Protein AF-A0A932PSM4-F1 (afdb_monomer_lite)

pLDDT: mean 82.03, std 12.6, range [53.22, 97.81]

Structure (mmCIF, N/CA/C/O backbone):
data_AF-A0A932PSM4-F1
#
_entry.id   AF-A0A932PSM4-F1
#
loop_
_atom_site.group_PDB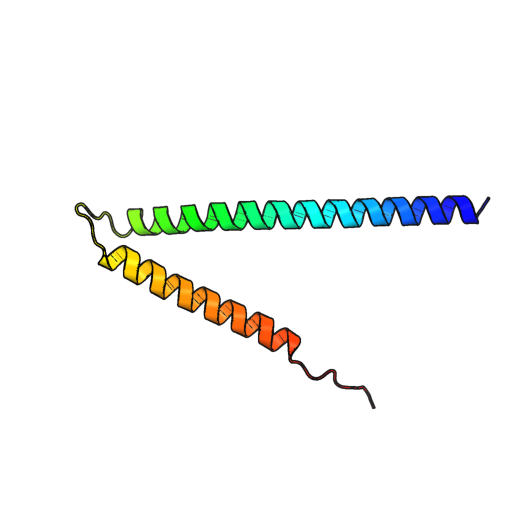
_atom_site.id
_atom_site.type_symbol
_atom_site.label_atom_id
_atom_site.label_alt_id
_atom_site.label_comp_id
_atom_site.label_asym_id
_atom_site.label_entity_id
_atom_site.label_seq_id
_atom_site.pdbx_PDB_ins_code
_atom_site.Cartn_x
_atom_site.Cartn_y
_atom_site.Cartn_z
_atom_site.occupancy
_atom_site.B_iso_or_equiv
_atom_site.auth_seq_id
_atom_site.auth_comp_id
_atom_site.auth_asym_id
_atom_site.auth_atom_id
_atom_site.pdbx_PDB_model_num
ATOM 1 N N . MET A 1 1 ? -27.796 4.789 36.516 1.00 61.12 1 MET A N 1
ATOM 2 C CA . MET A 1 1 ? -26.534 4.028 36.341 1.00 61.12 1 MET A CA 1
ATOM 3 C C . MET A 1 1 ? -26.449 3.232 35.024 1.00 61.12 1 MET A C 1
ATOM 5 O O . MET A 1 1 ? -25.377 3.182 34.441 1.00 61.12 1 MET A O 1
ATOM 9 N N . ALA A 1 2 ? -27.541 2.672 34.476 1.00 66.12 2 ALA A N 1
ATOM 10 C CA . ALA A 1 2 ? -27.489 1.867 33.236 1.00 66.12 2 ALA A CA 1
ATOM 11 C C . ALA A 1 2 ? -27.265 2.644 31.909 1.00 66.12 2 ALA A C 1
ATOM 13 O O . ALA A 1 2 ? -26.823 2.057 30.922 1.00 66.12 2 ALA A O 1
ATOM 14 N N . LYS A 1 3 ? -27.575 3.951 31.845 1.00 64.06 3 LYS A N 1
ATOM 15 C CA . LYS A 1 3 ? -27.308 4.800 30.658 1.00 64.06 3 LYS A CA 1
ATOM 16 C C . LYS A 1 3 ? -25.822 5.163 30.515 1.00 64.06 3 LYS A C 1
ATOM 18 O O . LYS A 1 3 ? -25.292 5.109 29.411 1.00 64.06 3 LYS A O 1
ATOM 23 N N . GLU A 1 4 ? -25.157 5.448 31.634 1.00 65.94 4 GLU A N 1
ATOM 24 C CA . GLU A 1 4 ? -23.726 5.784 31.721 1.00 65.94 4 GLU A CA 1
ATOM 25 C C . GLU A 1 4 ? -22.842 4.660 31.147 1.00 65.94 4 GLU A C 1
ATOM 27 O O . GLU A 1 4 ? -22.001 4.900 30.282 1.00 65.94 4 GLU A O 1
ATOM 32 N N . ASN A 1 5 ? -23.083 3.408 31.559 1.00 68.81 5 ASN A N 1
ATOM 33 C CA . ASN A 1 5 ? -22.303 2.255 31.092 1.00 68.81 5 ASN A CA 1
ATOM 34 C C . ASN A 1 5 ? -22.492 1.966 29.595 1.00 68.81 5 ASN A C 1
ATOM 36 O O . ASN A 1 5 ? -21.523 1.639 28.911 1.00 68.81 5 ASN A O 1
ATOM 40 N N . ARG A 1 6 ? -23.711 2.144 29.064 1.00 73.69 6 ARG A N 1
ATOM 41 C CA . ARG A 1 6 ? -23.976 1.998 27.623 1.00 73.69 6 ARG A CA 1
ATOM 42 C C . ARG A 1 6 ? -23.207 3.033 26.805 1.00 73.69 6 ARG A C 1
ATOM 44 O O . ARG A 1 6 ? -22.536 2.649 25.852 1.00 73.69 6 ARG A O 1
ATOM 51 N N . ASN A 1 7 ? -23.226 4.298 27.227 1.00 77.88 7 ASN A N 1
ATOM 52 C CA . ASN A 1 7 ? -22.542 5.379 26.516 1.00 77.88 7 ASN A CA 1
ATOM 53 C C . ASN A 1 7 ? -21.010 5.207 26.514 1.00 77.88 7 ASN A C 1
ATOM 55 O O . ASN A 1 7 ? -20.343 5.404 25.503 1.00 77.88 7 ASN A O 1
ATOM 59 N N . ARG A 1 8 ? -20.433 4.747 27.633 1.00 81.50 8 ARG A N 1
ATOM 60 C CA . ARG A 1 8 ? -18.997 4.420 27.691 1.00 81.50 8 ARG A CA 1
ATOM 61 C C . ARG A 1 8 ? -18.633 3.257 26.768 1.00 81.50 8 ARG A C 1
ATOM 63 O O . ARG A 1 8 ? -17.568 3.280 26.155 1.00 81.50 8 ARG A O 1
ATOM 70 N N . SER A 1 9 ? -19.495 2.244 26.664 1.00 81.69 9 SER A N 1
ATOM 71 C CA . SER A 1 9 ? -19.255 1.094 25.786 1.00 81.69 9 SER A CA 1
ATOM 72 C C . SER A 1 9 ? -19.347 1.449 24.299 1.00 81.69 9 SER A C 1
ATOM 74 O O . SER A 1 9 ? -18.486 1.019 23.531 1.00 81.69 9 SER A O 1
ATOM 76 N N . SER A 1 10 ? -20.311 2.289 23.901 1.00 88.12 10 SER A N 1
ATOM 77 C CA . SER A 1 10 ? -20.430 2.767 22.520 1.00 88.12 10 SER A CA 1
ATOM 78 C C . SER A 1 10 ? -19.264 3.675 22.142 1.00 88.12 10 SER A C 1
ATOM 80 O O . SER A 1 10 ? -18.669 3.471 21.090 1.00 88.12 10 SER A O 1
ATOM 82 N N . LEU A 1 11 ? -18.847 4.584 23.031 1.00 91.56 11 LEU A N 1
ATOM 83 C CA . LEU A 1 11 ? -17.691 5.452 22.789 1.00 91.56 11 LEU A CA 1
ATOM 84 C C . LEU A 1 11 ? -16.391 4.649 22.617 1.00 91.56 11 LEU A C 1
ATOM 86 O O . LEU A 1 11 ? -15.619 4.901 21.697 1.00 91.56 11 LEU A O 1
ATOM 90 N N . LYS A 1 12 ? -16.152 3.637 23.464 1.00 91.25 12 LYS A N 1
ATOM 91 C CA . LYS A 1 12 ? -14.992 2.740 23.309 1.00 91.25 12 LYS A CA 1
ATOM 92 C C . LYS A 1 12 ? -15.032 1.972 21.986 1.00 91.25 12 LYS A C 1
ATOM 94 O O . LYS A 1 12 ? -13.991 1.803 21.353 1.00 91.25 12 LYS A O 1
ATOM 99 N N . ALA A 1 13 ? -16.209 1.501 21.575 1.00 93.00 13 ALA A N 1
ATOM 100 C CA . ALA A 1 13 ? -16.375 0.800 20.306 1.00 93.00 13 ALA A CA 1
ATOM 101 C C . ALA A 1 13 ? -16.109 1.722 19.105 1.00 93.00 13 ALA A C 1
ATOM 103 O O . ALA A 1 13 ? -15.437 1.309 18.161 1.00 93.00 13 ALA A O 1
ATOM 104 N N . GLU A 1 14 ? -16.577 2.966 19.171 1.00 94.38 14 GLU A N 1
ATOM 105 C CA . GLU A 1 14 ? -16.377 3.991 18.146 1.00 94.38 14 GLU A CA 1
ATOM 106 C C . GLU A 1 14 ? -14.901 4.375 18.005 1.00 94.38 14 GLU A C 1
ATOM 108 O O . GLU A 1 14 ? -14.359 4.323 16.904 1.00 94.38 14 GLU A O 1
ATOM 113 N N . ILE A 1 15 ? -14.210 4.624 19.124 1.00 96.06 15 ILE A N 1
ATOM 114 C CA . ILE A 1 15 ? -12.762 4.882 19.130 1.00 96.06 15 ILE A CA 1
ATOM 115 C C . ILE A 1 15 ? -12.013 3.699 18.515 1.00 96.06 15 ILE A C 1
ATOM 117 O O . ILE A 1 15 ? -11.182 3.889 17.632 1.00 96.06 15 ILE A O 1
ATOM 121 N N . ARG A 1 16 ? -12.332 2.461 18.919 1.00 95.56 16 ARG A N 1
ATOM 122 C CA . ARG A 1 16 ? -11.690 1.266 18.353 1.00 95.56 16 ARG A CA 1
ATOM 123 C C . ARG A 1 16 ? -11.914 1.166 16.845 1.00 95.56 16 ARG A C 1
ATOM 125 O O . ARG A 1 16 ? -10.984 0.830 16.118 1.00 95.56 16 ARG A O 1
ATOM 132 N N . ARG A 1 17 ? -13.133 1.449 16.378 1.00 96.44 17 ARG A N 1
ATOM 133 C CA . ARG A 1 17 ? -13.479 1.421 14.953 1.00 96.44 17 ARG A CA 1
ATOM 134 C C . ARG A 1 17 ? -12.703 2.480 14.174 1.00 96.44 17 ARG A C 1
ATOM 136 O O . ARG A 1 17 ? -12.143 2.156 13.130 1.00 96.44 17 ARG A O 1
ATOM 143 N N . GLN A 1 18 ? -12.625 3.701 14.693 1.00 96.56 18 GLN A N 1
ATOM 144 C CA . GLN A 1 18 ? -11.908 4.789 14.037 1.00 96.56 18 GLN A CA 1
ATOM 145 C C . GLN A 1 18 ? -10.403 4.515 13.981 1.00 96.56 18 GLN A C 1
ATOM 147 O O . GLN A 1 18 ? -9.792 4.635 12.922 1.00 96.56 18 GLN A O 1
ATOM 152 N N . THR A 1 19 ? -9.818 4.054 15.088 1.00 97.19 19 THR A N 1
ATOM 153 C CA . THR A 1 19 ? -8.409 3.651 15.135 1.00 97.19 19 THR A CA 1
ATOM 154 C C . THR A 1 19 ? -8.124 2.527 14.146 1.00 97.19 19 THR A C 1
ATOM 156 O O . THR A 1 19 ? -7.161 2.617 13.392 1.00 97.19 19 THR A O 1
ATOM 159 N N . ALA A 1 20 ? -8.979 1.499 14.081 1.00 97.19 20 ALA A N 1
ATOM 160 C CA . ALA A 1 20 ? -8.834 0.428 13.098 1.00 97.19 20 ALA A CA 1
ATOM 161 C C . ALA A 1 20 ? -8.899 0.963 11.658 1.00 97.19 20 ALA A C 1
ATOM 163 O O . ALA A 1 20 ? -8.078 0.578 10.833 1.00 97.19 20 ALA A O 1
ATOM 164 N N . SER A 1 21 ? -9.814 1.892 11.366 1.00 96.56 21 SER A N 1
ATOM 165 C CA . SER A 1 21 ? -9.911 2.524 10.046 1.00 96.56 21 SER A CA 1
ATOM 166 C C . SER A 1 21 ? -8.641 3.291 9.674 1.00 96.56 21 SER A C 1
ATOM 168 O O . SER A 1 21 ? -8.175 3.182 8.542 1.00 96.56 21 SER A O 1
ATOM 170 N N . TYR A 1 22 ? -8.059 4.045 10.609 1.00 97.75 22 TYR A N 1
ATOM 171 C CA . TYR A 1 22 ? -6.803 4.758 10.369 1.00 97.75 22 TYR A CA 1
ATOM 172 C C . TYR A 1 22 ? -5.624 3.811 10.180 1.00 97.75 22 TYR A C 1
ATOM 174 O O . TYR A 1 22 ? -4.813 4.027 9.286 1.00 97.75 22 TYR A O 1
ATOM 182 N N . ILE A 1 23 ? -5.558 2.741 10.973 1.00 97.81 23 ILE A N 1
ATOM 183 C CA . ILE A 1 23 ? -4.541 1.697 10.834 1.00 97.81 23 ILE A CA 1
ATOM 184 C C . ILE A 1 23 ? -4.630 1.058 9.446 1.00 97.81 23 ILE A C 1
ATOM 186 O O . ILE A 1 23 ? -3.626 0.980 8.746 1.00 97.81 23 ILE A O 1
ATOM 190 N N . ILE A 1 24 ? -5.829 0.652 9.021 1.00 97.62 24 ILE A N 1
ATOM 191 C CA . ILE A 1 24 ? -6.053 0.058 7.697 1.00 97.62 24 ILE A CA 1
ATOM 192 C C . ILE A 1 24 ? -5.672 1.047 6.591 1.00 97.62 24 ILE A C 1
ATOM 194 O O . ILE A 1 24 ? -4.988 0.660 5.650 1.00 97.62 24 ILE A O 1
ATOM 198 N N . GLY A 1 25 ? -6.057 2.320 6.711 1.00 97.50 25 GLY A N 1
ATOM 199 C CA . GLY A 1 25 ? -5.684 3.354 5.743 1.00 97.50 25 GLY A CA 1
ATOM 200 C C . GLY A 1 25 ? -4.168 3.554 5.642 1.00 97.50 25 GLY A C 1
ATOM 201 O O . GLY A 1 25 ? -3.616 3.560 4.543 1.00 97.50 25 GLY A O 1
ATOM 202 N N . ALA A 1 26 ? -3.480 3.649 6.782 1.00 97.69 26 ALA A N 1
ATOM 203 C CA . ALA A 1 26 ? -2.028 3.800 6.835 1.00 97.69 26 ALA A CA 1
ATOM 204 C C . ALA A 1 26 ? -1.300 2.570 6.269 1.00 97.69 26 ALA A C 1
ATOM 206 O O . ALA A 1 26 ? -0.376 2.716 5.469 1.00 97.69 26 ALA A O 1
ATOM 207 N N . PHE A 1 27 ? -1.739 1.357 6.617 1.00 97.38 27 PHE A N 1
ATOM 208 C CA . PHE A 1 27 ? -1.180 0.133 6.044 1.00 97.38 27 PHE A CA 1
ATOM 209 C C . PHE A 1 27 ? -1.490 -0.011 4.558 1.00 97.38 27 PHE A C 1
ATOM 211 O O . PHE A 1 27 ? -0.634 -0.491 3.826 1.00 97.38 27 PHE A O 1
ATOM 218 N N . GLY A 1 28 ? -2.656 0.440 4.092 1.00 96.12 28 GLY A N 1
ATOM 219 C CA . GLY A 1 28 ? -2.977 0.497 2.667 1.00 96.12 28 GLY A CA 1
ATOM 220 C C . GLY A 1 28 ? -1.983 1.367 1.897 1.00 96.12 28 GLY A C 1
ATOM 221 O O . GLY A 1 28 ? -1.492 0.956 0.846 1.00 96.12 28 GLY A O 1
ATOM 222 N N . LEU A 1 29 ? -1.607 2.523 2.457 1.00 96.56 29 LEU A N 1
ATOM 223 C CA . LEU A 1 29 ? -0.576 3.385 1.878 1.00 96.56 29 LEU A CA 1
ATOM 224 C C . LEU A 1 29 ? 0.796 2.698 1.855 1.00 96.56 29 LEU A C 1
ATOM 226 O O . LEU A 1 29 ? 1.442 2.654 0.810 1.00 96.56 29 LEU A O 1
ATOM 230 N N . ILE A 1 30 ? 1.231 2.133 2.985 1.00 96.44 30 ILE A N 1
ATOM 231 C CA . ILE A 1 30 ? 2.521 1.431 3.086 1.00 96.44 30 ILE A CA 1
ATOM 232 C C . ILE A 1 30 ? 2.569 0.240 2.120 1.00 96.44 30 ILE A C 1
ATOM 234 O O . ILE A 1 30 ? 3.567 0.056 1.428 1.00 96.44 30 ILE A O 1
ATOM 238 N N . ALA A 1 31 ? 1.491 -0.541 2.030 1.00 95.69 31 ALA A N 1
ATOM 239 C CA . ALA A 1 31 ? 1.383 -1.676 1.121 1.00 95.69 31 ALA A CA 1
ATOM 240 C C . ALA A 1 31 ? 1.463 -1.234 -0.345 1.00 95.69 31 ALA A C 1
ATOM 242 O O . ALA A 1 31 ? 2.193 -1.845 -1.122 1.00 95.69 31 ALA A O 1
ATOM 243 N N . GLY A 1 32 ? 0.781 -0.144 -0.716 1.00 93.12 32 GLY A N 1
ATOM 244 C CA . GLY A 1 32 ? 0.871 0.430 -2.060 1.00 93.12 32 GLY A CA 1
ATOM 245 C C . GLY A 1 32 ? 2.289 0.891 -2.413 1.00 93.12 32 GLY A C 1
ATOM 246 O O . GLY A 1 32 ? 2.775 0.616 -3.510 1.00 93.12 32 GLY A O 1
ATOM 247 N N . LEU A 1 33 ? 2.984 1.533 -1.470 1.00 93.81 33 LEU A N 1
ATOM 248 C CA . LEU A 1 33 ? 4.379 1.948 -1.648 1.00 93.81 33 LEU A CA 1
ATOM 249 C C . LEU A 1 33 ? 5.323 0.746 -1.785 1.00 93.81 33 LEU A C 1
ATOM 251 O O . LEU A 1 33 ? 6.149 0.719 -2.694 1.00 93.81 33 LEU A O 1
ATOM 255 N N . ALA A 1 34 ? 5.175 -0.267 -0.931 1.00 94.62 34 ALA A N 1
ATOM 256 C CA . ALA A 1 34 ? 5.994 -1.474 -0.979 1.00 94.62 34 ALA A CA 1
ATOM 257 C C . ALA A 1 34 ? 5.778 -2.266 -2.276 1.00 94.62 34 ALA A C 1
ATOM 259 O O . ALA A 1 34 ? 6.738 -2.754 -2.867 1.00 94.62 34 ALA A O 1
ATOM 260 N N . TRP A 1 35 ? 4.534 -2.362 -2.751 1.00 89.94 35 TRP A N 1
ATOM 261 C CA . TRP A 1 35 ? 4.217 -3.058 -3.996 1.00 89.94 35 TRP A CA 1
ATOM 262 C C . TRP A 1 35 ? 4.792 -2.341 -5.225 1.00 89.94 35 TRP A C 1
ATOM 264 O O . TRP A 1 35 ? 5.271 -2.998 -6.147 1.00 89.94 35 TRP A O 1
ATOM 274 N N . ASN A 1 36 ? 4.814 -1.002 -5.225 1.00 85.81 36 ASN A N 1
ATOM 275 C CA . ASN A 1 36 ? 5.475 -0.216 -6.271 1.00 85.81 36 ASN A CA 1
ATOM 276 C C . ASN A 1 36 ? 6.973 -0.546 -6.356 1.00 85.81 36 ASN A C 1
ATOM 278 O O . ASN A 1 36 ? 7.477 -0.849 -7.435 1.00 85.81 36 ASN A O 1
ATOM 282 N N . GLU A 1 37 ? 7.676 -0.536 -5.222 1.00 89.44 37 GLU A N 1
ATOM 283 C CA . GLU A 1 37 ? 9.098 -0.898 -5.191 1.00 89.44 37 GLU A CA 1
ATOM 284 C C . GLU A 1 37 ? 9.328 -2.362 -5.586 1.00 89.44 37 GLU A C 1
ATOM 286 O O . GLU A 1 37 ? 10.195 -2.645 -6.410 1.00 89.44 37 GLU A O 1
ATOM 291 N N . ALA A 1 38 ? 8.500 -3.291 -5.100 1.00 90.69 38 ALA A N 1
ATOM 292 C CA . ALA A 1 38 ? 8.613 -4.707 -5.443 1.00 90.69 38 ALA A CA 1
ATOM 293 C C . ALA A 1 38 ? 8.478 -4.962 -6.952 1.00 90.69 38 ALA A C 1
ATOM 295 O O . ALA A 1 38 ? 9.272 -5.717 -7.514 1.00 90.69 38 ALA A O 1
ATOM 296 N N . ILE A 1 39 ? 7.515 -4.320 -7.627 1.00 82.56 39 ILE A N 1
ATOM 297 C CA . ILE A 1 39 ? 7.368 -4.467 -9.080 1.00 82.56 39 ILE A CA 1
ATOM 298 C C . ILE A 1 39 ? 8.586 -3.891 -9.809 1.00 82.56 39 ILE A C 1
ATOM 300 O O . ILE A 1 39 ? 9.093 -4.539 -10.724 1.00 82.56 39 ILE A O 1
ATOM 304 N N . LYS A 1 40 ? 9.086 -2.712 -9.415 1.00 79.19 40 LYS A N 1
ATOM 305 C CA . LYS A 1 40 ? 10.283 -2.121 -10.040 1.00 79.19 40 LYS A CA 1
ATOM 306 C C . LYS A 1 40 ? 11.479 -3.061 -9.937 1.00 79.19 40 LYS A C 1
ATOM 308 O O . LYS A 1 40 ? 12.073 -3.390 -10.959 1.00 79.19 40 LYS A O 1
ATOM 313 N N . SER A 1 41 ? 11.776 -3.548 -8.732 1.00 86.31 41 SER A N 1
ATOM 314 C CA . SER A 1 41 ? 12.888 -4.474 -8.511 1.00 86.31 41 SER A CA 1
ATOM 315 C C . SER A 1 41 ? 12.689 -5.800 -9.242 1.00 86.31 41 SER A C 1
ATOM 317 O O . SER A 1 41 ? 13.644 -6.351 -9.777 1.00 86.31 41 SER A O 1
ATOM 319 N N . MET A 1 42 ? 11.454 -6.307 -9.322 1.00 83.25 42 MET A N 1
ATOM 320 C CA . MET A 1 42 ? 11.139 -7.501 -10.109 1.00 83.25 42 MET A CA 1
ATOM 321 C C . MET A 1 42 ? 11.438 -7.282 -11.598 1.00 83.25 42 MET A C 1
ATOM 323 O O . MET A 1 42 ? 12.046 -8.139 -12.235 1.00 83.25 42 MET A O 1
ATOM 327 N N . ILE A 1 43 ? 11.054 -6.134 -12.156 1.00 75.62 43 ILE A N 1
ATOM 328 C CA . ILE A 1 43 ? 11.323 -5.796 -13.558 1.00 75.62 43 ILE A CA 1
ATOM 329 C C . ILE A 1 43 ? 12.822 -5.647 -13.801 1.00 75.62 43 ILE A C 1
ATOM 331 O O . ILE A 1 43 ? 13.325 -6.202 -14.771 1.00 75.62 43 ILE A O 1
ATOM 335 N N . GLU A 1 44 ? 13.544 -4.958 -12.920 1.00 76.56 44 GLU A N 1
ATOM 336 C CA . GLU A 1 44 ? 15.005 -4.834 -13.000 1.00 76.56 44 GLU A CA 1
ATOM 337 C C . GLU A 1 44 ? 15.710 -6.195 -12.909 1.00 76.56 44 GLU A C 1
ATOM 339 O O . GLU A 1 44 ? 16.696 -6.428 -13.606 1.00 76.56 44 GLU A O 1
ATOM 344 N N . TYR A 1 45 ? 15.189 -7.113 -12.090 1.00 79.94 45 TYR A N 1
ATOM 345 C CA . TYR A 1 45 ? 15.732 -8.461 -11.938 1.00 79.94 45 TYR A CA 1
ATOM 346 C C . TYR A 1 45 ? 15.506 -9.338 -13.177 1.00 79.94 45 TYR A C 1
ATOM 348 O O . TYR A 1 45 ? 16.434 -10.002 -13.635 1.00 79.94 45 TYR A O 1
ATOM 356 N N . PHE A 1 46 ? 14.289 -9.353 -13.734 1.00 74.88 46 PHE A N 1
ATOM 357 C CA . PHE A 1 46 ? 13.965 -10.163 -14.918 1.00 74.88 46 PHE A CA 1
ATOM 358 C C . PHE A 1 46 ? 14.477 -9.553 -16.226 1.00 74.88 46 PHE A C 1
ATOM 360 O O . PHE A 1 46 ? 14.755 -10.281 -17.179 1.00 74.88 46 PHE A O 1
ATOM 367 N N . PHE A 1 47 ? 14.641 -8.233 -16.265 1.00 71.12 47 PHE A N 1
ATOM 368 C CA . PHE A 1 47 ? 15.251 -7.501 -17.364 1.00 71.12 47 PHE A CA 1
ATOM 369 C C . PHE A 1 47 ? 16.506 -6.788 -16.841 1.00 71.12 47 PHE A C 1
ATOM 371 O O . PHE A 1 47 ? 16.473 -5.570 -16.643 1.00 71.12 47 PHE A O 1
ATOM 378 N N . PRO A 1 48 ? 17.620 -7.517 -16.615 1.00 61.88 48 PRO A N 1
ATOM 379 C CA . PRO A 1 48 ? 18.889 -6.922 -16.213 1.00 61.88 48 PRO A CA 1
ATOM 380 C C . PRO A 1 48 ? 19.439 -6.115 -17.393 1.00 61.88 48 PRO A C 1
ATOM 382 O O . PRO A 1 48 ? 20.144 -6.609 -18.274 1.00 61.88 48 PRO A O 1
ATOM 385 N N . LEU A 1 49 ? 19.019 -4.858 -17.473 1.00 56.94 49 LEU A N 1
ATOM 386 C CA . LEU A 1 49 ? 19.256 -3.993 -18.616 1.00 56.94 49 LEU A CA 1
ATOM 387 C C . LEU A 1 49 ? 20.534 -3.208 -18.379 1.00 56.94 49 LEU A C 1
ATOM 389 O O . LEU A 1 49 ? 20.535 -2.165 -17.732 1.00 56.94 49 LEU A O 1
ATOM 393 N N . ASN A 1 50 ? 21.621 -3.683 -18.981 1.00 55.00 50 ASN A N 1
ATOM 394 C CA . ASN A 1 50 ? 22.885 -2.958 -18.995 1.00 55.00 50 ASN A CA 1
ATOM 395 C C . ASN A 1 50 ? 22.786 -1.550 -19.607 1.00 55.00 50 ASN A C 1
ATOM 397 O O . ASN A 1 50 ? 23.724 -0.788 -19.422 1.00 55.00 50 ASN A O 1
ATOM 401 N N . GLN A 1 51 ? 21.715 -1.158 -20.31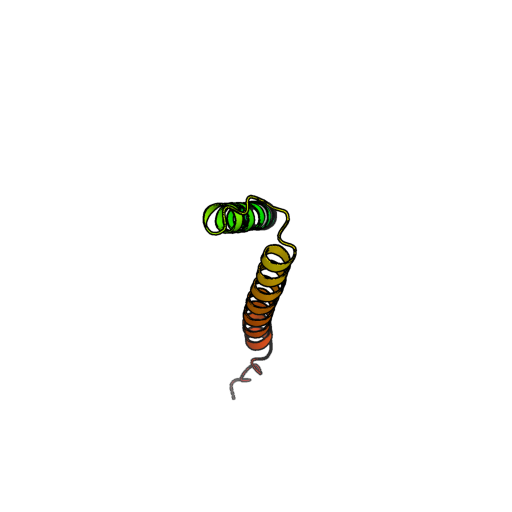5 1.0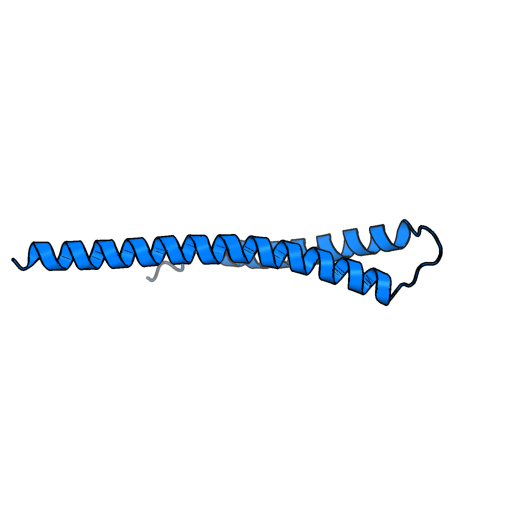0 53.22 51 GLN A N 1
ATOM 402 C CA . GLN A 1 51 ? 21.572 0.205 -20.849 1.00 53.22 51 GLN A CA 1
ATOM 403 C C . GLN A 1 51 ? 20.093 0.629 -20.961 1.00 53.22 51 GLN A C 1
ATOM 405 O O . GLN A 1 51 ? 19.329 0.100 -21.766 1.00 53.22 51 GLN A O 1
ATOM 410 N N . ASN A 1 52 ? 19.701 1.596 -20.128 1.00 57.97 52 ASN A N 1
ATOM 411 C CA . ASN A 1 52 ? 18.737 2.680 -20.379 1.00 57.97 52 ASN A CA 1
ATOM 412 C C . ASN A 1 52 ? 17.531 2.407 -21.313 1.00 57.97 52 ASN A C 1
ATOM 414 O O . ASN A 1 52 ? 17.250 3.165 -22.242 1.00 57.97 52 ASN A O 1
ATOM 418 N N . THR A 1 53 ? 16.783 1.333 -21.082 1.00 66.81 53 THR A N 1
ATOM 419 C CA . THR A 1 53 ? 15.732 0.892 -22.010 1.00 66.81 53 THR A CA 1
ATOM 420 C C . THR A 1 53 ? 14.396 1.521 -21.629 1.00 66.81 53 THR A C 1
ATOM 422 O O . THR A 1 53 ? 13.602 0.969 -20.869 1.00 66.81 53 THR A O 1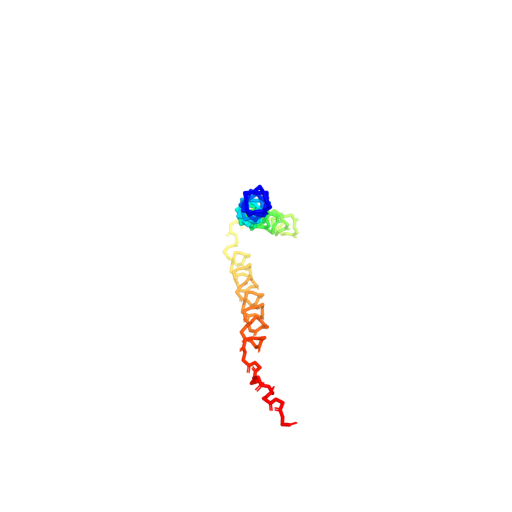
ATOM 425 N N . LEU A 1 54 ? 14.140 2.704 -22.194 1.00 73.06 54 LEU A N 1
ATOM 426 C CA . LEU A 1 54 ? 12.836 3.382 -22.212 1.00 73.06 54 LEU A CA 1
ATOM 427 C C . LEU A 1 54 ? 11.674 2.403 -22.484 1.00 73.06 54 LEU A C 1
ATOM 429 O O . LEU A 1 54 ? 10.612 2.513 -21.878 1.00 73.06 54 LEU A O 1
ATOM 433 N N . THR A 1 55 ? 11.915 1.396 -23.326 1.00 73.19 55 THR A N 1
ATOM 434 C CA . THR A 1 55 ? 10.985 0.310 -23.656 1.00 73.19 55 THR A CA 1
ATOM 435 C C . THR A 1 55 ? 10.530 -0.501 -22.438 1.00 73.19 55 THR A C 1
ATOM 437 O O . THR A 1 55 ? 9.345 -0.797 -22.326 1.00 73.19 55 THR A O 1
ATOM 440 N N . ALA A 1 56 ? 11.416 -0.817 -21.488 1.00 74.38 56 ALA A N 1
ATOM 441 C CA . ALA A 1 56 ? 11.045 -1.569 -20.284 1.00 74.38 56 ALA A CA 1
ATOM 442 C C . ALA A 1 56 ? 10.136 -0.745 -19.359 1.00 74.38 56 ALA A C 1
ATOM 444 O O . ALA A 1 56 ? 9.140 -1.249 -18.842 1.00 74.38 56 ALA A O 1
ATOM 445 N N . LYS A 1 57 ? 10.420 0.559 -19.225 1.00 74.06 57 LYS A N 1
ATOM 446 C CA . LYS A 1 57 ? 9.568 1.499 -18.477 1.00 74.06 57 LYS A CA 1
ATOM 447 C C . LYS A 1 57 ? 8.204 1.700 -19.147 1.00 74.06 57 LYS A C 1
ATOM 449 O O . LYS A 1 57 ? 7.201 1.824 -18.452 1.00 74.06 57 LYS A O 1
ATOM 454 N N . LEU A 1 58 ? 8.156 1.704 -20.480 1.00 81.50 58 LEU A N 1
ATOM 455 C CA . LEU A 1 58 ? 6.909 1.775 -21.250 1.00 81.50 58 LEU A CA 1
ATOM 456 C C . LEU A 1 58 ? 6.053 0.518 -21.073 1.00 81.50 58 LEU A C 1
ATOM 458 O O . LEU A 1 58 ? 4.860 0.638 -20.811 1.00 81.50 58 LEU A O 1
ATOM 462 N N . ILE A 1 59 ? 6.651 -0.674 -21.152 1.00 80.31 59 ILE A N 1
ATOM 463 C CA . ILE A 1 59 ? 5.936 -1.936 -20.908 1.00 80.31 59 ILE A CA 1
ATOM 464 C C . ILE A 1 59 ? 5.394 -1.970 -19.475 1.00 80.31 59 ILE A C 1
ATOM 466 O O . ILE A 1 59 ? 4.226 -2.302 -19.283 1.00 80.31 59 ILE A O 1
ATOM 470 N N . TYR A 1 60 ? 6.196 -1.555 -18.486 1.00 76.56 60 TYR A N 1
ATOM 471 C CA . TYR A 1 60 ? 5.743 -1.406 -17.101 1.00 76.56 60 TYR A CA 1
ATOM 472 C C . TYR A 1 60 ? 4.521 -0.489 -16.987 1.00 76.56 60 TYR A C 1
ATOM 474 O O . TYR A 1 60 ? 3.514 -0.875 -16.396 1.00 76.56 60 TYR A O 1
ATOM 482 N N . ALA A 1 61 ? 4.598 0.712 -17.568 1.00 81.94 61 ALA A N 1
ATOM 483 C CA . ALA A 1 61 ? 3.523 1.692 -17.498 1.00 81.94 61 ALA A CA 1
ATOM 484 C C . ALA A 1 61 ? 2.230 1.160 -18.134 1.00 81.94 61 ALA A C 1
ATOM 486 O O . ALA A 1 61 ? 1.171 1.235 -17.519 1.00 81.94 61 ALA A O 1
ATOM 487 N N . VAL A 1 62 ? 2.313 0.553 -19.321 1.00 87.62 62 VAL A N 1
ATOM 488 C CA . VAL A 1 62 ? 1.147 -0.038 -19.997 1.00 87.62 62 VAL A CA 1
ATOM 489 C C . VAL A 1 62 ? 0.555 -1.181 -19.171 1.00 87.62 62 VAL A C 1
ATOM 491 O O . VAL A 1 62 ? -0.658 -1.224 -18.964 1.00 87.62 62 VAL A O 1
ATOM 494 N N . PHE A 1 63 ? 1.397 -2.080 -18.658 1.00 85.25 63 PHE A N 1
ATOM 495 C CA . PHE A 1 63 ? 0.955 -3.200 -17.833 1.00 85.25 63 PHE A CA 1
ATOM 496 C C . PHE A 1 63 ? 0.223 -2.717 -16.579 1.00 85.25 63 PHE A C 1
ATOM 498 O O . PHE A 1 63 ? -0.889 -3.171 -16.302 1.00 85.25 63 PHE A O 1
ATOM 505 N N . ILE A 1 64 ? 0.799 -1.756 -15.849 1.00 84.44 64 ILE A N 1
ATOM 506 C CA . ILE A 1 64 ? 0.183 -1.270 -14.615 1.00 84.44 64 ILE A CA 1
ATOM 507 C C . ILE A 1 64 ? -1.120 -0.515 -14.893 1.00 84.44 64 ILE A C 1
ATOM 509 O O . ILE A 1 64 ? -2.078 -0.675 -14.140 1.00 84.44 64 ILE A O 1
ATOM 513 N N . THR A 1 65 ? -1.215 0.226 -16.004 1.00 89.44 65 THR A N 1
ATOM 514 C CA . THR A 1 65 ? -2.466 0.866 -16.433 1.00 89.44 65 THR A CA 1
ATOM 515 C C . THR A 1 65 ? -3.560 -0.160 -16.719 1.00 89.44 65 THR A C 1
ATOM 517 O O . THR A 1 65 ? -4.690 0.038 -16.280 1.00 89.44 65 THR A O 1
ATOM 520 N N . ILE A 1 66 ? -3.245 -1.268 -17.398 1.00 91.81 66 ILE A N 1
ATOM 521 C CA . ILE A 1 66 ? -4.222 -2.334 -17.669 1.00 91.81 66 ILE A CA 1
ATOM 522 C C . ILE A 1 66 ? -4.699 -2.973 -16.362 1.00 91.81 66 ILE A C 1
ATOM 524 O O . ILE A 1 66 ? -5.904 -3.102 -16.151 1.00 91.81 66 ILE A O 1
ATOM 528 N N . VAL A 1 67 ? -3.778 -3.328 -15.460 1.00 88.31 67 VAL A N 1
ATOM 529 C CA . VAL A 1 67 ? -4.125 -3.921 -14.157 1.00 88.31 67 VAL A CA 1
ATOM 530 C C . VAL A 1 67 ? -5.033 -2.982 -13.360 1.00 88.31 67 VAL A C 1
ATOM 532 O O . VAL A 1 67 ? -6.084 -3.401 -12.876 1.00 88.31 67 VAL A O 1
ATOM 535 N N . VAL A 1 68 ? -4.669 -1.699 -13.267 1.00 88.44 68 VAL A N 1
ATOM 536 C CA . VAL A 1 68 ? -5.467 -0.688 -12.561 1.00 88.44 68 VAL A CA 1
ATOM 537 C C . VAL A 1 68 ? -6.834 -0.497 -13.219 1.00 88.44 68 VAL A C 1
ATOM 539 O O . VAL A 1 68 ? -7.831 -0.413 -12.503 1.00 88.44 68 VAL A O 1
ATOM 542 N N . ALA A 1 69 ? -6.919 -0.469 -14.551 1.00 92.62 69 ALA A N 1
ATOM 543 C CA . ALA A 1 69 ? -8.188 -0.350 -15.267 1.00 92.62 69 ALA A CA 1
ATOM 544 C C . ALA A 1 69 ? -9.122 -1.537 -14.982 1.00 92.62 69 ALA A C 1
ATOM 546 O O . ALA A 1 69 ? -10.300 -1.326 -14.697 1.00 92.62 69 ALA A O 1
ATOM 547 N N . ILE A 1 70 ? -8.596 -2.769 -14.979 1.00 92.81 70 ILE A N 1
ATOM 548 C CA . ILE A 1 70 ? -9.371 -3.979 -14.664 1.00 92.81 70 ILE A CA 1
ATOM 549 C C . ILE A 1 70 ? -9.875 -3.935 -13.220 1.00 92.81 70 ILE A C 1
ATOM 551 O O . ILE A 1 70 ? -11.070 -4.103 -12.981 1.00 92.81 70 ILE A O 1
ATOM 555 N N . LEU A 1 71 ? -8.991 -3.668 -12.253 1.00 90.44 71 LEU A N 1
ATOM 556 C CA . LEU A 1 71 ? -9.381 -3.557 -10.844 1.00 90.44 71 LEU A CA 1
ATOM 557 C C . LEU A 1 71 ? -10.434 -2.460 -10.637 1.00 90.44 71 LEU A C 1
ATOM 559 O O . LEU A 1 71 ? -11.407 -2.669 -9.915 1.00 90.44 71 LEU A O 1
ATOM 563 N N . SER A 1 72 ? -10.275 -1.318 -11.310 1.00 89.88 72 SER A N 1
ATOM 564 C CA . SER A 1 72 ? -11.236 -0.212 -11.241 1.00 89.88 72 SER A CA 1
ATOM 565 C C . SER A 1 72 ? -12.594 -0.608 -11.816 1.00 89.88 72 SER A C 1
ATOM 567 O O . SER A 1 72 ? -13.618 -0.294 -11.215 1.00 89.88 72 SER A O 1
ATOM 569 N N . TYR A 1 73 ? -12.613 -1.338 -12.937 1.00 92.56 73 TYR A N 1
ATOM 570 C CA . TYR A 1 73 ? -13.840 -1.862 -13.533 1.00 92.56 73 TYR A CA 1
ATOM 571 C C . TYR A 1 73 ? -14.590 -2.792 -12.570 1.00 92.56 73 TYR A C 1
ATOM 573 O O . TYR A 1 73 ? -15.776 -2.580 -12.336 1.00 92.56 73 TYR A O 1
ATOM 581 N N . PHE A 1 74 ? -13.904 -3.750 -11.935 1.00 88.06 74 PHE A N 1
ATOM 582 C CA . PHE A 1 74 ? -14.527 -4.653 -10.956 1.00 88.06 74 PHE A CA 1
ATOM 583 C C . PHE A 1 74 ? -15.119 -3.917 -9.742 1.00 88.06 74 PHE A C 1
ATOM 585 O O . PHE A 1 74 ? -16.206 -4.258 -9.263 1.00 88.06 74 PHE A O 1
ATOM 592 N N . VAL A 1 75 ? -14.417 -2.898 -9.232 1.00 90.12 75 VAL A N 1
ATOM 593 C CA . VAL A 1 75 ? -14.896 -2.097 -8.094 1.00 90.12 75 VAL A CA 1
ATOM 594 C C . VAL A 1 75 ? -16.120 -1.264 -8.481 1.00 90.12 75 VAL A C 1
ATOM 596 O O . VAL A 1 75 ? -17.082 -1.206 -7.716 1.00 90.12 75 VAL A O 1
ATOM 599 N N . LEU A 1 76 ? -16.105 -0.640 -9.662 1.00 81.94 76 LEU A N 1
ATOM 600 C CA . LEU A 1 76 ? -17.222 0.159 -10.173 1.00 81.94 76 LEU A CA 1
ATOM 601 C C . LEU A 1 76 ? -18.452 -0.701 -10.487 1.00 81.94 76 LEU A C 1
ATOM 603 O O . LEU A 1 76 ? -19.568 -0.305 -10.158 1.00 81.94 76 LEU A O 1
ATOM 607 N N . ASP A 1 77 ? -18.261 -1.889 -11.059 1.00 77.69 77 ASP A N 1
ATOM 608 C CA . ASP A 1 77 ? -19.345 -2.841 -11.321 1.00 77.69 77 ASP A CA 1
ATOM 609 C C . ASP A 1 77 ? -20.050 -3.271 -10.024 1.00 77.69 77 ASP A C 1
ATOM 611 O O . ASP A 1 77 ? -21.278 -3.265 -9.936 1.00 77.69 77 ASP A O 1
ATOM 615 N N . SER A 1 78 ? -19.282 -3.495 -8.953 1.00 73.25 78 SER A N 1
ATOM 616 C CA . SER A 1 78 ? -19.836 -3.828 -7.633 1.00 73.25 78 SER A CA 1
ATOM 617 C C . SER A 1 78 ? -20.724 -2.721 -7.040 1.00 73.25 78 SER A C 1
ATOM 619 O O . SER A 1 78 ? -21.597 -3.011 -6.224 1.00 73.25 78 SER A O 1
ATOM 621 N N . GLN A 1 79 ? -20.528 -1.456 -7.432 1.00 69.69 79 GLN A N 1
ATOM 622 C CA . GLN A 1 79 ? -21.368 -0.327 -7.001 1.00 69.69 79 GLN A CA 1
ATOM 623 C C . GLN A 1 79 ? -22.613 -0.140 -7.882 1.00 69.69 79 GLN A C 1
ATOM 625 O O . GLN A 1 79 ? -23.598 0.442 -7.431 1.00 69.69 79 GLN A O 1
ATOM 630 N N . ASN A 1 80 ? -22.580 -0.643 -9.119 1.00 65.75 80 ASN A N 1
ATOM 631 C CA . ASN A 1 80 ? -23.651 -0.503 -10.103 1.00 65.75 80 ASN A CA 1
ATOM 632 C C . ASN A 1 80 ? -24.699 -1.616 -10.035 1.00 65.75 80 ASN A C 1
ATOM 634 O O . ASN A 1 80 ? -25.595 -1.638 -10.879 1.00 65.75 80 ASN A O 1
ATOM 638 N N . GLN A 1 81 ? -24.649 -2.514 -9.044 1.00 64.25 81 GLN A N 1
ATOM 639 C CA . GLN A 1 81 ? -25.761 -3.433 -8.828 1.00 64.25 81 GLN A CA 1
ATOM 640 C C . GLN A 1 81 ? -27.030 -2.616 -8.536 1.00 64.25 81 GLN A C 1
ATOM 642 O O . GLN A 1 81 ? -27.098 -1.958 -7.490 1.00 64.25 81 GLN A O 1
ATOM 647 N N . PRO A 1 82 ? -28.055 -2.641 -9.416 1.00 60.03 82 PRO A N 1
ATOM 648 C CA . PRO A 1 82 ? -29.344 -2.088 -9.053 1.00 6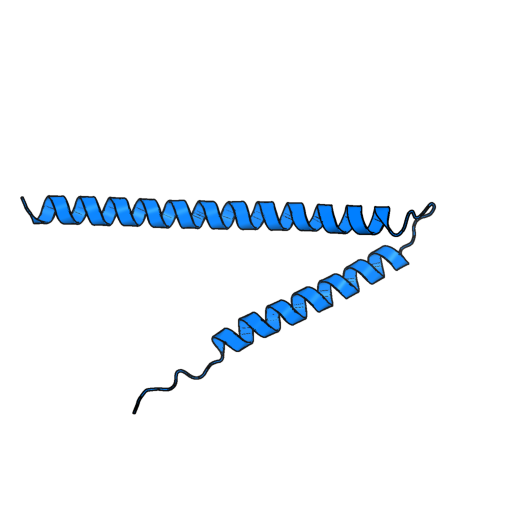0.03 82 PRO A CA 1
ATOM 649 C C . PRO A 1 82 ? -29.784 -2.861 -7.816 1.00 60.03 82 PRO A C 1
ATOM 651 O O . PRO A 1 82 ? -29.898 -4.088 -7.870 1.00 60.03 82 PRO A O 1
ATOM 654 N N . ARG A 1 83 ? -29.964 -2.163 -6.682 1.00 65.12 83 ARG A N 1
ATOM 655 C CA . ARG A 1 83 ? -30.556 -2.771 -5.488 1.00 65.12 83 ARG A CA 1
ATOM 656 C C . ARG A 1 83 ? -31.837 -3.433 -5.965 1.00 65.12 83 ARG A C 1
ATOM 658 O O . ARG A 1 83 ? -32.771 -2.719 -6.334 1.00 65.12 83 ARG A O 1
ATOM 665 N N . LYS A 1 84 ? -31.857 -4.767 -6.004 1.00 63.56 84 LYS A N 1
ATOM 666 C CA . LYS A 1 84 ? -33.098 -5.514 -6.138 1.00 63.56 84 LYS A CA 1
ATOM 667 C C . LYS A 1 84 ? -33.922 -5.052 -4.949 1.00 63.56 84 LYS A C 1
ATOM 669 O O . LYS A 1 84 ? -33.555 -5.282 -3.804 1.00 63.56 84 LYS A O 1
ATOM 674 N N . ARG A 1 85 ? -34.890 -4.187 -5.237 1.00 68.88 85 ARG A N 1
ATOM 675 C CA . ARG A 1 85 ? -35.864 -3.742 -4.264 1.00 68.88 85 ARG A CA 1
ATOM 676 C C . ARG A 1 85 ? -36.775 -4.942 -4.158 1.00 68.88 85 ARG A C 1
ATOM 678 O O . ARG A 1 85 ? -37.475 -5.243 -5.116 1.00 68.88 85 ARG A O 1
ATOM 685 N N . ASP A 1 86 ? -36.588 -5.678 -3.078 1.00 74.06 86 ASP A N 1
ATOM 686 C CA . ASP A 1 86 ? -37.382 -6.845 -2.741 1.00 74.06 86 ASP A CA 1
ATOM 687 C C . ASP A 1 86 ? -38.865 -6.442 -2.846 1.00 74.06 86 ASP A C 1
ATOM 689 O O . ASP A 1 86 ? -39.294 -5.497 -2.174 1.00 74.06 86 ASP A O 1
ATOM 693 N N . GLU A 1 87 ? -39.581 -7.074 -3.780 1.00 61.97 87 GLU A N 1
ATOM 694 C CA . GLU A 1 87 ? -41.048 -7.072 -3.857 1.00 61.97 87 GLU A CA 1
ATOM 695 C C . GLU A 1 87 ? -41.607 -8.130 -2.904 1.00 61.97 87 GLU A C 1
ATOM 697 O O . GLU A 1 87 ? -41.035 -9.247 -2.864 1.00 61.97 87 GLU A O 1
#

Radius of gyration: 22.66 Å; chains: 1; bounding box: 64×16×60 Å

Sequence (87 aa):
MAKENRNRSSLKAEIRRQTASYIIGAFGLIAGLAWNEAIKSMIEYFFPLNQNTLTAKLIYAVFITIVVAILSYFVLDSQNQPRKRDE

Secondary structure (DSSP, 8-state):
-HHHHHHHHHHHHHHHHHHHH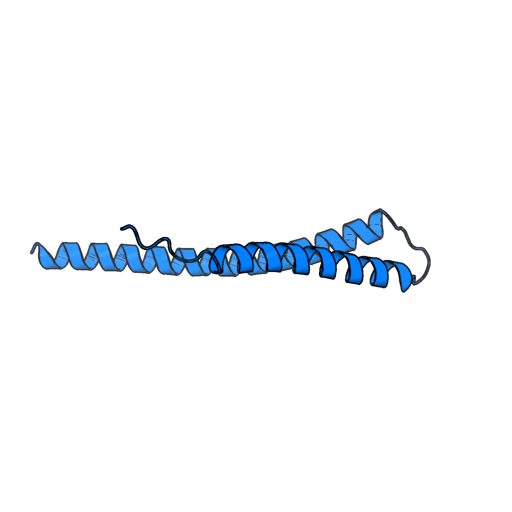HHHHHHHHHHHHHHHHHHHHHHHHHS--SS--HHHHHHHHHHHHHHHHHHHHHHHHHH--------

Foldseek 3Di:
DVVVVVVVVVVVVVVVVVVVVVVVVVVVVVVVVVVVVVVVVVLCVVCVDPDDDPVSVVVVVVVVVVVVVVVVVVVVVVVPPPPPPDD